Protein AF-A0A1B2Z950-F1 (afdb_monomer_lite)

Radius of gyration: 11.19 Å; chains: 1; bounding box: 31×19×22 Å

Foldseek 3Di:
DKEWAADPDPDDRQIWIQDPVVRDTHGCDPPTPVNVVVVVCVVVVDDHHYHPPD

Structure (mmCIF, N/CA/C/O backbone):
data_AF-A0A1B2Z950-F1
#
_entry.id   AF-A0A1B2Z950-F1
#
loop_
_atom_site.group_PDB
_atom_site.id
_atom_site.type_symbol
_atom_site.label_atom_id
_atom_site.label_alt_id
_atom_site.label_comp_id
_atom_site.label_asym_id
_atom_site.label_entity_id
_atom_site.label_seq_id
_atom_site.pdbx_PDB_ins_code
_atom_site.Cartn_x
_atom_site.Cartn_y
_atom_site.Cartn_z
_atom_site.occupancy
_atom_site.B_iso_or_equiv
_atom_site.auth_seq_id
_atom_site.auth_comp_id
_atom_site.auth_asym_id
_atom_site.auth_atom_id
_atom_site.pdbx_PDB_model_num
ATOM 1 N N . MET A 1 1 ? -2.439 1.390 8.204 1.00 78.19 1 MET A N 1
ATOM 2 C CA . MET A 1 1 ? -1.362 2.359 7.885 1.00 78.19 1 MET A CA 1
ATOM 3 C C . MET A 1 1 ? -0.316 1.654 7.033 1.00 78.19 1 MET A C 1
ATOM 5 O O . MET A 1 1 ? -0.083 0.467 7.248 1.00 78.19 1 MET A O 1
ATOM 9 N N . TYR A 1 2 ? 0.271 2.356 6.064 1.00 79.31 2 TYR A N 1
ATOM 10 C CA . TYR A 1 2 ? 1.184 1.794 5.064 1.00 79.31 2 TYR A CA 1
ATOM 11 C C . TYR A 1 2 ? 2.456 2.636 4.955 1.00 79.31 2 TYR A C 1
ATOM 13 O O . TYR A 1 2 ? 2.394 3.856 5.104 1.00 79.31 2 TYR A O 1
ATOM 21 N N . ARG A 1 3 ? 3.578 1.990 4.636 1.00 75.81 3 ARG A N 1
ATOM 22 C CA . ARG A 1 3 ? 4.893 2.606 4.434 1.00 75.81 3 ARG A CA 1
ATOM 23 C C . ARG A 1 3 ? 5.444 2.192 3.078 1.00 75.81 3 ARG A C 1
ATOM 25 O O . ARG A 1 3 ? 5.349 1.026 2.712 1.00 75.81 3 ARG A O 1
ATOM 32 N N . LYS A 1 4 ? 6.020 3.119 2.319 1.00 70.81 4 LYS A N 1
ATOM 33 C CA . LYS A 1 4 ? 6.735 2.768 1.080 1.00 70.81 4 LYS A CA 1
ATOM 34 C C . LYS A 1 4 ? 8.139 2.278 1.433 1.00 70.81 4 LYS A C 1
ATOM 36 O O . LYS A 1 4 ? 8.738 2.800 2.362 1.00 70.81 4 LYS A O 1
ATOM 41 N N . PHE A 1 5 ? 8.680 1.300 0.718 1.00 66.06 5 PHE A N 1
ATOM 42 C CA . PHE A 1 5 ? 10.097 0.954 0.828 1.00 66.06 5 PHE A CA 1
ATOM 43 C C . PHE A 1 5 ? 10.722 1.039 -0.562 1.00 66.06 5 PHE A C 1
ATOM 45 O O . PHE A 1 5 ? 10.315 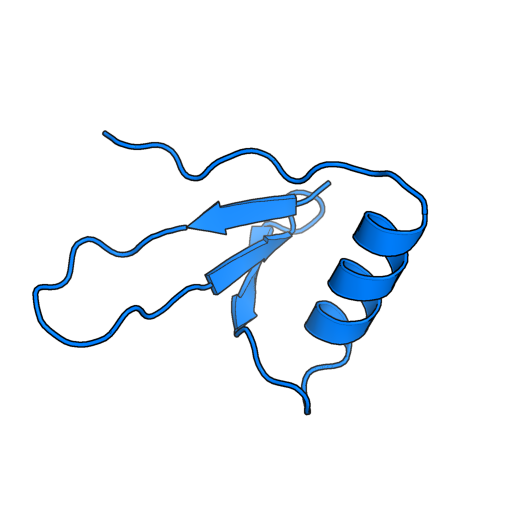0.323 -1.478 1.00 66.06 5 PHE A O 1
ATOM 52 N N . ASN A 1 6 ? 11.678 1.954 -0.716 1.00 60.44 6 ASN A N 1
ATOM 53 C CA . ASN A 1 6 ? 12.493 2.058 -1.917 1.00 60.44 6 ASN A CA 1
ATOM 54 C C . ASN A 1 6 ? 13.752 1.236 -1.658 1.00 60.44 6 ASN A C 1
ATOM 56 O O . ASN A 1 6 ? 14.611 1.654 -0.884 1.00 60.44 6 ASN A O 1
ATOM 60 N N . SER A 1 7 ? 13.850 0.051 -2.256 1.00 53.59 7 SER A N 1
ATOM 61 C CA . SER A 1 7 ? 15.106 -0.692 -2.195 1.00 53.59 7 SER A CA 1
ATOM 62 C C . SER A 1 7 ? 16.154 0.073 -3.003 1.00 53.59 7 SER A C 1
ATOM 64 O O . SER A 1 7 ? 15.911 0.410 -4.161 1.00 53.59 7 SER A O 1
ATOM 66 N N . ILE A 1 8 ? 17.296 0.373 -2.383 1.00 56.56 8 ILE A N 1
ATOM 67 C CA . ILE A 1 8 ? 18.409 1.126 -2.973 1.00 56.56 8 ILE A CA 1
ATOM 68 C C . ILE A 1 8 ? 19.210 0.242 -3.943 1.00 56.56 8 ILE A C 1
ATOM 70 O O . ILE A 1 8 ? 20.409 0.054 -3.793 1.00 56.56 8 ILE A O 1
ATOM 74 N N . ASP A 1 9 ? 18.540 -0.370 -4.919 1.00 50.06 9 ASP A N 1
ATOM 75 C CA . ASP A 1 9 ? 19.213 -1.184 -5.928 1.00 50.06 9 ASP A CA 1
ATOM 76 C C . ASP A 1 9 ? 19.229 -0.473 -7.281 1.00 50.06 9 ASP A C 1
ATOM 78 O O . ASP A 1 9 ? 18.258 0.122 -7.743 1.00 50.06 9 ASP A O 1
ATOM 82 N N . ILE A 1 10 ? 20.411 -0.485 -7.880 1.00 53.19 10 ILE A N 1
ATOM 83 C CA . ILE A 1 10 ? 20.865 0.357 -8.989 1.00 53.19 10 ILE A CA 1
ATOM 84 C C . ILE A 1 10 ? 20.270 -0.062 -10.341 1.00 53.19 10 ILE A C 1
ATOM 86 O O . ILE A 1 10 ? 20.685 0.457 -11.376 1.00 53.19 10 ILE A O 1
ATOM 90 N N . ASN A 1 11 ? 19.312 -0.985 -10.369 1.00 52.44 11 ASN A N 1
ATOM 91 C CA . ASN A 1 11 ? 18.531 -1.343 -11.547 1.00 52.44 11 ASN A CA 1
ATOM 92 C C . ASN A 1 11 ? 17.119 -1.769 -11.115 1.00 52.44 11 ASN A C 1
ATOM 94 O O . ASN A 1 11 ? 16.957 -2.739 -10.387 1.00 52.44 11 ASN A O 1
ATOM 98 N N . GLU A 1 12 ? 16.127 -1.043 -11.633 1.00 50.97 12 GLU A N 1
ATOM 99 C CA . GLU A 1 12 ? 14.681 -1.209 -11.435 1.00 50.97 12 GLU A CA 1
ATOM 100 C C . GLU A 1 12 ? 14.114 -0.844 -10.052 1.00 50.97 12 GLU A C 1
ATOM 102 O O . GLU A 1 12 ? 14.334 -1.500 -9.036 1.00 50.97 12 GLU A O 1
ATOM 107 N N . GLU A 1 13 ? 13.296 0.217 -10.063 1.00 54.97 13 GLU A N 1
ATOM 108 C CA . GLU A 1 13 ? 12.450 0.705 -8.973 1.00 54.97 13 GLU A CA 1
ATOM 109 C C . GLU A 1 13 ? 11.486 -0.389 -8.473 1.00 54.97 13 GLU A C 1
ATOM 111 O O . GLU A 1 13 ? 10.292 -0.386 -8.773 1.00 54.97 13 GLU A O 1
ATOM 116 N N . SER A 1 14 ? 11.987 -1.325 -7.672 1.00 55.19 14 SER A N 1
ATOM 117 C CA . SER A 1 14 ? 11.179 -2.314 -6.963 1.00 55.19 14 SER A CA 1
ATOM 118 C C . SER A 1 14 ? 10.461 -1.622 -5.802 1.00 55.19 14 SER A C 1
ATOM 120 O O . SER A 1 14 ? 10.8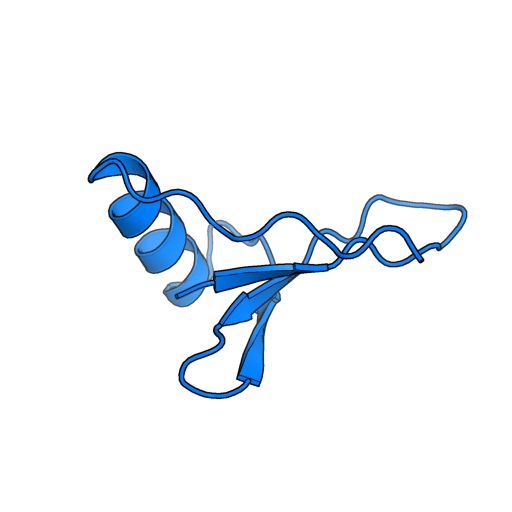99 -1.690 -4.653 1.00 55.19 14 SER A O 1
ATOM 122 N N . LYS A 1 15 ? 9.388 -0.875 -6.096 1.00 70.94 15 LYS A N 1
ATOM 123 C CA . LYS A 1 15 ? 8.603 -0.185 -5.060 1.00 70.94 15 LYS A CA 1
ATOM 124 C C . LYS A 1 15 ? 7.718 -1.215 -4.381 1.00 70.94 15 LYS A C 1
ATOM 126 O O . LYS A 1 15 ? 6.785 -1.717 -4.983 1.00 70.94 15 LYS A O 1
ATOM 131 N N . ILE A 1 16 ? 7.973 -1.528 -3.123 1.00 78.25 16 ILE A N 1
ATOM 132 C CA . ILE A 1 16 ? 7.064 -2.367 -2.336 1.00 78.25 16 ILE A CA 1
ATOM 133 C C . ILE A 1 16 ? 6.357 -1.496 -1.299 1.00 78.25 16 ILE A C 1
ATOM 135 O O . ILE A 1 16 ? 6.929 -0.549 -0.749 1.00 78.25 16 ILE A O 1
ATOM 139 N N . ILE A 1 17 ? 5.088 -1.792 -1.048 1.00 83.75 17 ILE A N 1
ATOM 140 C CA . ILE A 1 17 ? 4.302 -1.176 0.015 1.00 83.75 17 ILE A CA 1
ATOM 141 C C . ILE A 1 17 ? 4.356 -2.108 1.219 1.00 83.75 17 ILE A C 1
ATOM 143 O O . ILE A 1 17 ? 3.973 -3.263 1.133 1.00 83.75 17 ILE A O 1
ATOM 147 N N . ILE A 1 18 ? 4.797 -1.629 2.370 1.00 85.50 18 ILE A N 1
ATOM 148 C CA . ILE A 1 18 ? 4.737 -2.388 3.615 1.00 85.50 18 ILE A CA 1
ATOM 149 C C . ILE A 1 18 ? 3.485 -1.978 4.381 1.00 85.50 18 ILE A C 1
ATOM 151 O O . ILE A 1 18 ? 3.303 -0.812 4.742 1.00 85.50 18 ILE A O 1
ATOM 155 N N . ARG A 1 19 ? 2.609 -2.942 4.662 1.00 86.44 19 ARG A N 1
ATOM 156 C CA . ARG A 1 19 ? 1.456 -2.737 5.541 1.00 86.44 19 ARG A CA 1
ATOM 157 C C . ARG A 1 19 ? 1.911 -2.816 6.988 1.00 86.44 19 ARG A C 1
ATOM 159 O O . ARG A 1 19 ? 2.211 -3.895 7.487 1.00 86.44 19 ARG A O 1
ATOM 166 N N . LEU A 1 20 ? 1.891 -1.688 7.691 1.00 81.69 20 LEU A N 1
ATOM 167 C CA . LEU A 1 20 ? 2.359 -1.593 9.080 1.00 81.69 20 LEU A CA 1
ATOM 168 C C . LEU A 1 20 ? 1.495 -2.394 10.061 1.00 81.69 20 LEU A C 1
ATOM 170 O O . LEU A 1 20 ? 1.983 -2.796 11.110 1.00 81.69 20 LEU A O 1
ATOM 174 N N . SER A 1 21 ? 0.234 -2.659 9.708 1.00 82.75 21 SER A N 1
ATOM 175 C CA . SER A 1 21 ? -0.676 -3.444 10.550 1.00 82.75 21 SER A CA 1
ATOM 176 C C . SER A 1 21 ? -0.202 -4.881 10.778 1.00 82.75 21 SER A C 1
ATOM 178 O O . SER A 1 21 ? -0.453 -5.420 11.847 1.00 82.75 21 SER A O 1
ATOM 180 N N . ASP A 1 22 ? 0.481 -5.482 9.799 1.00 86.31 22 ASP A N 1
ATOM 181 C CA . ASP A 1 22 ? 0.918 -6.888 9.865 1.00 86.31 22 ASP A CA 1
ATOM 182 C C . ASP A 1 22 ? 2.383 -7.080 9.429 1.00 86.31 22 ASP A C 1
ATOM 184 O O . ASP A 1 22 ? 2.888 -8.190 9.360 1.00 86.31 22 ASP A O 1
ATOM 188 N N . ASN A 1 23 ? 3.090 -5.986 9.120 1.00 81.69 23 ASN A N 1
ATOM 189 C CA . ASN A 1 23 ? 4.427 -5.988 8.509 1.00 81.69 23 ASN A CA 1
ATOM 190 C C . ASN A 1 23 ? 4.499 -6.786 7.188 1.00 81.69 23 ASN A C 1
ATOM 192 O O . ASN A 1 23 ? 5.567 -7.238 6.774 1.00 81.69 23 ASN A O 1
ATOM 196 N N . ALA A 1 24 ? 3.364 -6.924 6.498 1.00 83.56 24 ALA A N 1
ATOM 197 C CA . ALA A 1 24 ? 3.285 -7.599 5.211 1.00 83.56 24 ALA A CA 1
ATOM 198 C C . ALA A 1 24 ? 3.916 -6.736 4.109 1.00 83.56 24 ALA A C 1
ATOM 200 O O . ALA A 1 24 ? 3.632 -5.540 4.008 1.00 83.56 24 ALA A O 1
ATOM 201 N N . SER A 1 25 ? 4.756 -7.352 3.276 1.00 86.50 25 SER A N 1
ATOM 202 C CA . SER A 1 25 ? 5.341 -6.718 2.090 1.00 86.50 25 SER A CA 1
ATOM 203 C C . SER A 1 25 ? 4.421 -6.938 0.894 1.00 86.50 25 SER A C 1
ATOM 205 O O . SER A 1 25 ? 4.284 -8.055 0.403 1.00 86.50 25 SER A O 1
ATOM 207 N N . ILE A 1 26 ? 3.777 -5.869 0.449 1.00 86.31 26 ILE A N 1
ATOM 208 C CA . ILE A 1 26 ? 2.817 -5.838 -0.649 1.00 86.31 26 ILE A CA 1
ATOM 209 C C . ILE A 1 26 ? 3.550 -5.349 -1.905 1.00 86.31 26 ILE A C 1
ATOM 211 O O . ILE A 1 26 ? 3.930 -4.175 -1.977 1.00 86.31 26 ILE A O 1
ATOM 215 N N . PRO A 1 27 ? 3.777 -6.210 -2.906 1.00 84.94 27 PRO A N 1
ATOM 216 C CA . PRO A 1 27 ? 4.253 -5.756 -4.207 1.00 84.94 27 PRO A CA 1
ATOM 217 C C . PRO A 1 27 ? 3.212 -4.849 -4.881 1.00 84.94 27 PRO A C 1
ATOM 219 O O . PRO A 1 27 ? 2.011 -5.093 -4.753 1.00 84.94 27 PRO A O 1
ATOM 222 N N . ILE A 1 28 ? 3.675 -3.820 -5.601 1.00 82.38 28 ILE A N 1
ATOM 223 C CA . ILE A 1 28 ? 2.845 -2.902 -6.410 1.00 82.38 28 ILE A CA 1
ATOM 224 C C . ILE A 1 28 ? 2.305 -3.578 -7.675 1.00 82.38 28 ILE A C 1
ATOM 226 O O . ILE A 1 28 ? 2.614 -3.193 -8.799 1.00 82.38 28 ILE A O 1
ATOM 230 N N . ASP A 1 29 ? 1.510 -4.616 -7.485 1.00 83.44 29 ASP A N 1
ATOM 231 C CA . ASP A 1 29 ? 0.945 -5.399 -8.571 1.00 83.44 29 ASP A CA 1
ATOM 232 C C . ASP A 1 29 ? -0.556 -5.124 -8.684 1.00 83.44 29 ASP A C 1
ATOM 234 O O . ASP A 1 29 ? -1.282 -5.169 -7.690 1.00 83.44 29 ASP A O 1
ATOM 238 N N . GLU A 1 30 ? -1.036 -4.838 -9.893 1.00 83.62 30 GLU A N 1
ATOM 239 C CA . GLU A 1 30 ? -2.462 -4.622 -10.153 1.00 83.62 30 GLU A CA 1
ATOM 240 C C . GLU A 1 30 ? -3.304 -5.874 -9.867 1.00 83.62 30 GLU A C 1
ATOM 242 O O . GLU A 1 30 ? -4.474 -5.745 -9.505 1.00 83.62 30 GLU A O 1
ATOM 247 N N . ALA A 1 31 ? -2.702 -7.068 -9.936 1.00 87.19 31 ALA A N 1
ATOM 248 C CA . ALA A 1 31 ? -3.340 -8.325 -9.561 1.00 87.19 31 ALA A CA 1
ATOM 249 C C . ALA A 1 31 ? -3.354 -8.577 -8.041 1.00 87.19 31 ALA A C 1
ATOM 251 O O . ALA A 1 31 ? -3.977 -9.542 -7.593 1.00 87.19 31 ALA A O 1
ATOM 252 N N . ASN A 1 32 ? -2.678 -7.749 -7.235 1.00 86.81 32 ASN A N 1
ATOM 253 C CA . ASN A 1 32 ? -2.623 -7.916 -5.788 1.00 86.81 32 ASN A CA 1
ATOM 254 C C . ASN A 1 32 ? -3.772 -7.175 -5.090 1.00 86.81 32 ASN A C 1
ATOM 256 O O . ASN A 1 32 ? -3.849 -5.945 -5.111 1.00 86.81 32 ASN A O 1
ATOM 260 N N . THR A 1 33 ? -4.629 -7.930 -4.405 1.00 90.12 33 THR A N 1
ATOM 261 C CA . THR A 1 33 ? -5.744 -7.391 -3.617 1.00 90.12 33 THR A CA 1
ATOM 262 C C . THR A 1 33 ? -5.277 -6.396 -2.555 1.00 90.12 33 THR A C 1
ATOM 264 O O . THR A 1 33 ? -5.889 -5.343 -2.407 1.00 90.12 33 THR A O 1
ATOM 267 N N . ASP A 1 34 ? -4.159 -6.658 -1.870 1.00 88.69 34 ASP A N 1
ATOM 268 C CA . ASP A 1 34 ? -3.640 -5.750 -0.842 1.00 88.69 34 ASP A CA 1
ATOM 269 C C . ASP A 1 34 ? -3.175 -4.404 -1.439 1.00 88.69 34 ASP A C 1
ATOM 271 O O . ASP A 1 34 ? -3.227 -3.368 -0.772 1.00 88.69 34 ASP A O 1
ATOM 275 N N . TYR A 1 35 ? -2.729 -4.391 -2.704 1.00 88.81 35 TYR A N 1
ATOM 276 C CA . TYR A 1 35 ? -2.381 -3.151 -3.403 1.00 88.81 35 TYR A CA 1
ATOM 277 C C . TYR A 1 35 ? -3.632 -2.371 -3.823 1.00 88.81 35 TYR A C 1
ATOM 279 O O . TYR A 1 35 ? -3.653 -1.147 -3.706 1.00 88.81 35 TYR A O 1
ATOM 287 N N . GLN A 1 36 ? -4.697 -3.063 -4.239 1.00 89.38 36 GLN A N 1
ATOM 288 C CA . GLN A 1 36 ? -5.995 -2.432 -4.496 1.00 89.38 36 GLN A CA 1
ATOM 289 C C . GLN A 1 36 ? -6.561 -1.793 -3.217 1.00 89.38 36 GLN A C 1
ATOM 291 O O . GLN A 1 36 ? -6.932 -0.622 -3.244 1.00 89.38 36 GLN A O 1
ATOM 296 N N . GLU A 1 37 ? -6.511 -2.489 -2.076 1.00 90.06 37 GLU A N 1
ATOM 297 C CA . GLU A 1 37 ? -6.918 -1.923 -0.778 1.00 90.06 37 GLU A CA 1
ATOM 298 C C . GLU A 1 37 ? -6.077 -0.701 -0.389 1.00 90.06 37 GLU A C 1
ATOM 300 O O . GLU A 1 37 ? -6.588 0.288 0.141 1.00 90.06 37 GLU A O 1
ATOM 305 N N . TYR A 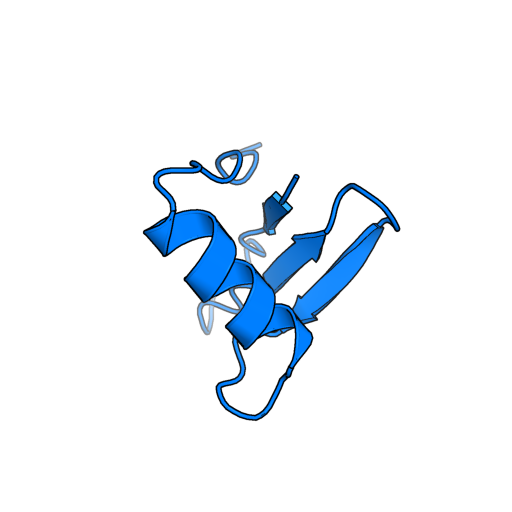1 38 ? -4.773 -0.740 -0.665 1.00 87.25 38 TYR A N 1
ATOM 306 C CA . TYR A 1 38 ? -3.903 0.414 -0.484 1.00 87.25 38 TYR A CA 1
ATOM 307 C C . TYR A 1 38 ? -4.334 1.606 -1.355 1.00 87.25 38 TYR A C 1
ATOM 309 O O . TYR A 1 38 ? -4.348 2.736 -0.866 1.00 87.25 38 TYR A O 1
ATOM 317 N N . LEU A 1 39 ? -4.697 1.378 -2.621 1.00 87.44 39 LEU A N 1
ATOM 318 C CA . LEU A 1 39 ? -5.167 2.429 -3.528 1.00 87.44 39 LEU A CA 1
ATOM 319 C C . LEU A 1 39 ? -6.487 3.039 -3.054 1.00 87.44 39 LEU A C 1
ATOM 321 O O . LEU A 1 39 ? -6.605 4.264 -3.052 1.00 87.44 39 LEU A O 1
ATOM 325 N N . GLU A 1 40 ? -7.442 2.216 -2.618 1.00 90.44 40 GLU A N 1
ATOM 326 C CA . GLU A 1 40 ? -8.705 2.689 -2.044 1.00 90.44 40 GLU A CA 1
ATOM 327 C C . GLU A 1 40 ? -8.451 3.541 -0.800 1.00 90.44 40 GLU A C 1
ATOM 329 O O . GLU A 1 40 ? -8.924 4.672 -0.717 1.00 90.44 40 GLU A O 1
ATOM 334 N N . TRP A 1 41 ? -7.594 3.071 0.107 1.00 89.81 41 TRP A N 1
ATOM 335 C CA . TRP A 1 41 ? -7.223 3.812 1.309 1.00 89.81 41 TRP A CA 1
ATOM 336 C C . TRP A 1 41 ? -6.588 5.173 0.985 1.00 89.81 41 TRP A C 1
ATOM 338 O O . TRP A 1 41 ? -6.913 6.181 1.617 1.00 89.81 41 TRP A O 1
ATOM 348 N N . VAL A 1 42 ? -5.708 5.241 -0.020 1.00 87.38 42 VAL A N 1
ATOM 349 C CA . VAL A 1 42 ? -5.134 6.516 -0.483 1.00 87.38 42 VAL A CA 1
ATOM 350 C C . VAL A 1 42 ? -6.197 7.405 -1.139 1.00 87.38 42 VAL A C 1
ATOM 352 O O . VAL A 1 42 ? -6.202 8.617 -0.915 1.00 87.38 42 VAL A O 1
ATOM 355 N N . ALA A 1 43 ? -7.124 6.826 -1.906 1.00 87.88 43 ALA A N 1
ATOM 356 C CA . ALA A 1 43 ? -8.226 7.545 -2.546 1.00 87.88 43 ALA A CA 1
ATOM 357 C C . ALA A 1 43 ? -9.220 8.140 -1.533 1.00 87.88 43 ALA A C 1
ATOM 359 O O . ALA A 1 43 ? -9.779 9.207 -1.781 1.00 87.88 43 ALA A O 1
ATOM 360 N N . GLU A 1 44 ? -9.372 7.519 -0.362 1.00 89.44 44 GLU A N 1
ATOM 361 C CA . GLU A 1 44 ? -10.114 8.073 0.778 1.00 89.44 44 GLU A CA 1
ATOM 362 C C . GLU A 1 44 ? -9.439 9.311 1.408 1.00 89.44 44 GLU A C 1
ATOM 364 O O . GLU A 1 44 ? -9.992 9.932 2.315 1.00 89.44 44 GLU A O 1
ATOM 369 N N . GLY A 1 45 ? -8.260 9.710 0.918 1.00 88.38 45 GLY A N 1
ATOM 370 C CA . GLY A 1 45 ? -7.512 10.874 1.394 1.00 88.38 45 GLY A CA 1
ATOM 371 C C . GLY A 1 45 ? -6.465 10.539 2.452 1.00 88.38 45 GLY A C 1
ATOM 372 O O . GLY A 1 45 ? -5.945 11.444 3.107 1.00 88.38 45 GLY A O 1
ATOM 373 N N . ASN A 1 46 ? -6.142 9.258 2.636 1.00 85.88 46 ASN A N 1
ATOM 374 C CA . ASN A 1 46 ? -5.062 8.871 3.525 1.00 85.88 46 ASN A CA 1
ATOM 375 C C . ASN A 1 46 ? -3.700 8.957 2.823 1.00 85.88 46 ASN A C 1
ATOM 377 O O . ASN A 1 46 ? -3.552 8.625 1.648 1.00 85.88 46 ASN A O 1
ATOM 381 N N . THR A 1 47 ? -2.669 9.345 3.572 1.00 80.12 47 THR A N 1
ATOM 382 C CA . THR A 1 47 ? -1.309 9.474 3.040 1.00 80.12 47 THR A CA 1
ATOM 383 C C . THR A 1 47 ? -0.418 8.387 3.638 1.00 80.12 47 THR A C 1
ATOM 385 O O . THR A 1 47 ? -0.319 8.295 4.863 1.00 80.12 47 THR A O 1
ATOM 388 N N . PRO A 1 48 ? 0.232 7.548 2.816 1.00 81.44 48 PRO A N 1
ATOM 389 C CA . PRO A 1 48 ? 1.196 6.565 3.294 1.00 81.44 48 PRO A CA 1
ATOM 390 C C . PRO A 1 48 ? 2.438 7.272 3.825 1.00 81.44 48 PRO A C 1
ATOM 392 O O . PRO A 1 48 ? 2.821 8.327 3.316 1.00 81.44 48 PRO A O 1
ATOM 395 N N . GLU A 1 49 ? 3.104 6.665 4.798 1.00 77.31 49 GLU A N 1
ATOM 396 C CA . GLU A 1 49 ? 4.377 7.198 5.262 1.00 77.31 49 GLU A CA 1
ATOM 397 C C . GLU A 1 49 ? 5.413 7.113 4.127 1.00 77.31 49 GLU A C 1
ATOM 399 O O . GLU A 1 49 ? 5.461 6.099 3.405 1.00 77.31 49 GLU A O 1
ATOM 404 N N . PRO A 1 50 ? 6.207 8.182 3.916 1.00 68.19 50 PRO A N 1
ATOM 405 C CA . PRO A 1 50 ? 7.283 8.159 2.940 1.00 68.19 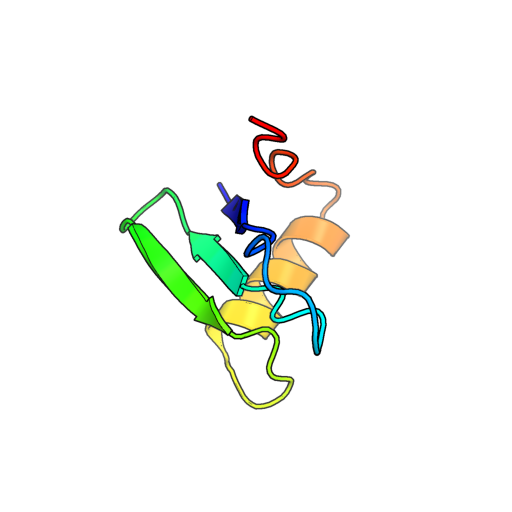50 PRO A CA 1
ATOM 406 C C . PRO A 1 50 ? 8.253 7.021 3.272 1.00 68.19 50 PRO A C 1
ATOM 408 O O . PRO A 1 50 ? 8.381 6.604 4.426 1.00 68.19 50 PRO A O 1
ATOM 411 N N . ALA A 1 51 ? 8.912 6.492 2.242 1.00 64.00 51 ALA A N 1
ATOM 412 C CA . ALA A 1 51 ? 10.008 5.568 2.478 1.00 64.00 51 ALA A CA 1
ATOM 413 C C . ALA A 1 51 ? 11.082 6.286 3.290 1.00 64.00 51 ALA A C 1
ATOM 415 O O . ALA A 1 51 ? 11.380 7.445 3.008 1.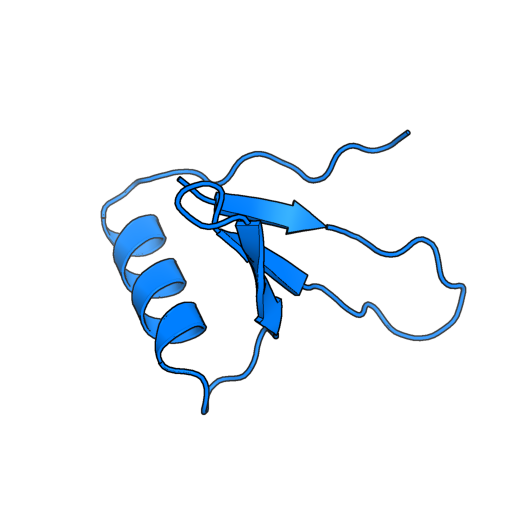00 64.00 51 ALA A O 1
ATOM 416 N N . ASP A 1 52 ? 11.629 5.608 4.299 1.00 57.41 52 ASP A N 1
ATOM 417 C CA . ASP A 1 52 ? 12.823 6.114 4.967 1.00 57.41 52 ASP A CA 1
ATOM 418 C C . ASP A 1 52 ? 13.936 6.177 3.928 1.00 57.41 52 ASP A C 1
ATOM 420 O O . ASP A 1 52 ? 14.403 5.146 3.442 1.00 57.41 52 ASP A O 1
ATOM 424 N N . GLU A 1 53 ? 14.325 7.392 3.572 1.00 48.62 53 GLU A N 1
ATOM 425 C CA . GLU A 1 53 ? 15.579 7.661 2.889 1.00 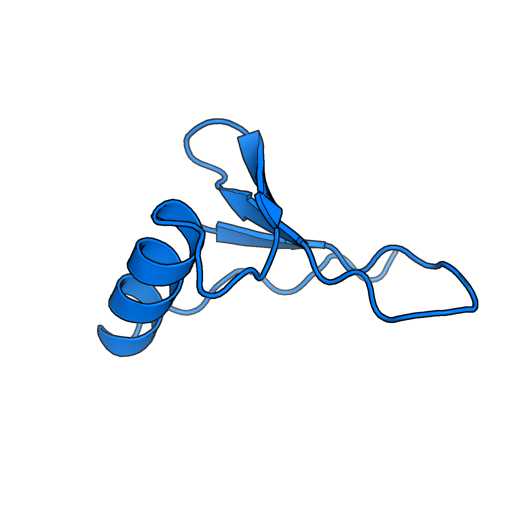48.62 53 GLU A CA 1
ATOM 426 C C . GLU A 1 53 ? 16.667 7.669 3.974 1.00 48.62 53 GLU A C 1
ATOM 428 O O . GLU A 1 53 ? 16.877 8.690 4.627 1.00 48.62 53 GLU A O 1
ATOM 433 N N . ASN A 1 54 ? 17.295 6.519 4.241 1.00 45.62 54 ASN A N 1
ATOM 434 C CA . ASN A 1 54 ? 18.464 6.412 5.124 1.00 45.62 54 ASN A CA 1
ATOM 435 C C . ASN A 1 54 ? 19.673 5.899 4.342 1.00 45.62 54 ASN A C 1
ATOM 437 O O . ASN A 1 54 ? 19.533 4.842 3.685 1.00 45.62 54 ASN A O 1
#

Sequence (54 aa):
MYRKFNSIDINEESKIIIRLSDNASIPIDEANTDYQEYLEWVAEGNTPEPADEN

pLDDT: mean 76.36, std 13.81, range [45.62, 90.44]

Secondary structure (DSSP, 8-state):
-EEEEE---SSS--EEEEETTTTEEEE--TT-HHHHHHHHHHHTT--PBPP---